Protein AF-A0A847EZV9-F1 (afdb_monomer)

Solvent-accessible surface area (backbo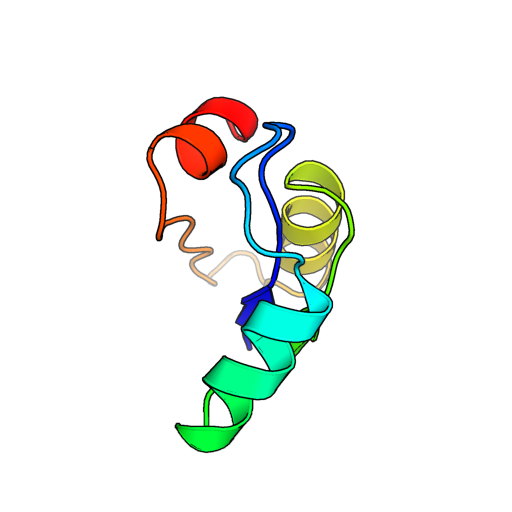ne atoms only — not comparable to full-atom values): 3966 Å² total; per-residue (Å²): 129,44,64,28,44,23,43,102,49,97,84,47,61,55,13,61,59,50,36,57,59,35,44,78,73,71,48,56,61,51,57,26,90,30,53,63,56,24,51,51,52,50,58,72,74,47,55,99,87,56,83,87,86,82,71,99,41,76,60,46,48,60,70,75,109

Structure (mmCIF, N/CA/C/O backbone):
data_AF-A0A847EZV9-F1
#
_entry.id   AF-A0A847EZV9-F1
#
loop_
_atom_site.group_PDB
_atom_site.id
_atom_site.type_symbol
_atom_site.label_atom_id
_atom_site.label_alt_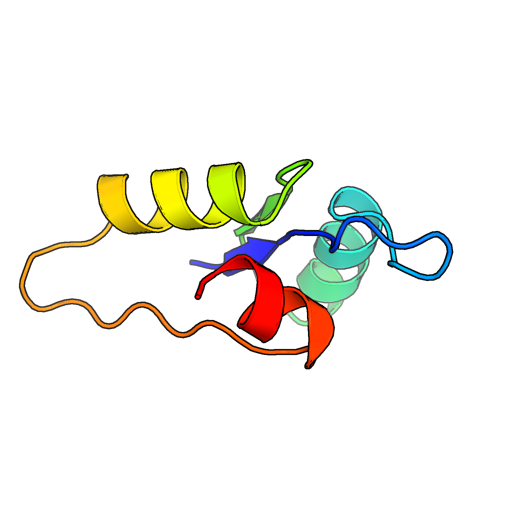id
_atom_site.label_comp_id
_atom_site.label_asym_id
_atom_site.label_entity_id
_atom_site.label_seq_id
_atom_site.pdbx_PDB_ins_code
_atom_site.Cartn_x
_atom_site.Cartn_y
_atom_site.Cartn_z
_atom_site.occupancy
_atom_site.B_iso_or_equiv
_atom_site.auth_seq_id
_atom_site.auth_comp_id
_atom_site.auth_asym_id
_atom_site.auth_atom_id
_atom_site.pdbx_PDB_model_num
ATOM 1 N N . THR A 1 1 ? -10.119 -2.653 3.292 1.00 92.88 1 THR A N 1
ATOM 2 C CA . THR A 1 1 ? -9.979 -1.858 2.050 1.00 92.88 1 THR A CA 1
ATOM 3 C C . THR A 1 1 ? -8.510 -1.815 1.662 1.00 92.88 1 THR A C 1
ATOM 5 O O . THR A 1 1 ? -7.684 -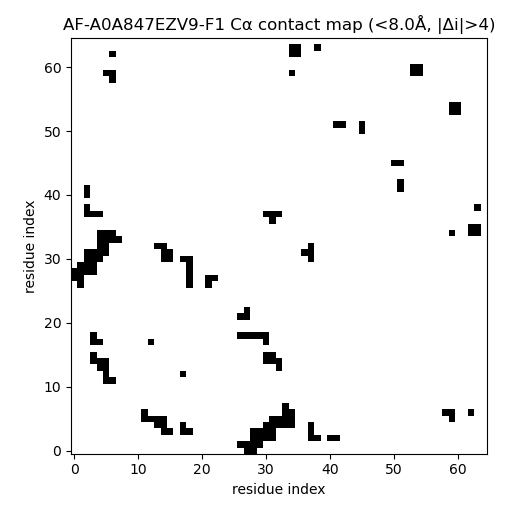2.088 2.526 1.00 92.88 1 THR A O 1
ATOM 8 N N . TYR A 1 2 ? -8.173 -1.555 0.397 1.00 97.81 2 TYR A N 1
ATOM 9 C CA . TYR A 1 2 ? -6.779 -1.441 -0.047 1.00 97.81 2 TYR A CA 1
ATOM 10 C C . TYR A 1 2 ? -6.303 0.019 -0.054 1.00 97.81 2 TYR A C 1
ATOM 12 O O . TYR A 1 2 ? -7.052 0.929 -0.407 1.00 97.81 2 TYR A O 1
ATOM 20 N N . TYR A 1 3 ? -5.029 0.220 0.277 1.00 98.31 3 TYR A N 1
ATOM 21 C CA . TYR A 1 3 ? -4.329 1.500 0.156 1.00 98.31 3 TYR A CA 1
ATOM 22 C C . TYR A 1 3 ? -3.171 1.282 -0.815 1.00 98.31 3 TYR A C 1
ATOM 24 O O . TYR A 1 3 ? -2.132 0.729 -0.455 1.00 98.31 3 TYR A O 1
ATOM 32 N N . PHE A 1 4 ? -3.387 1.613 -2.086 1.00 98.44 4 PHE A N 1
ATOM 33 C CA . PHE A 1 4 ? -2.387 1.409 -3.128 1.00 98.44 4 PHE A CA 1
ATOM 34 C C . PHE A 1 4 ? -1.355 2.525 -3.061 1.00 98.44 4 PHE A C 1
ATOM 36 O O . PHE A 1 4 ? -1.708 3.694 -2.956 1.00 98.44 4 PHE A O 1
ATOM 43 N N . THR A 1 5 ? -0.077 2.176 -3.133 1.00 98.12 5 THR A N 1
ATOM 44 C CA . THR A 1 5 ? 1.015 3.142 -3.025 1.00 98.12 5 THR A CA 1
ATOM 45 C C . THR A 1 5 ? 2.201 2.734 -3.891 1.00 98.12 5 THR A C 1
ATOM 47 O O . THR A 1 5 ? 2.201 1.663 -4.503 1.00 98.12 5 THR A O 1
ATOM 50 N N . GLN A 1 6 ? 3.204 3.599 -3.943 1.00 97.69 6 GLN A N 1
ATOM 51 C CA . GLN A 1 6 ? 4.450 3.426 -4.667 1.00 97.69 6 GLN A CA 1
ATOM 52 C C . GLN A 1 6 ? 5.626 3.815 -3.767 1.00 97.69 6 GLN A C 1
ATOM 54 O O . GLN A 1 6 ? 5.563 4.815 -3.056 1.00 97.69 6 GLN A O 1
ATOM 59 N N . ALA A 1 7 ? 6.698 3.023 -3.818 1.00 96.19 7 ALA A N 1
ATOM 60 C CA . ALA A 1 7 ? 7.966 3.380 -3.188 1.00 96.19 7 ALA A CA 1
ATOM 61 C C . ALA A 1 7 ? 8.653 4.511 -3.971 1.00 96.19 7 ALA A C 1
ATOM 63 O O . ALA A 1 7 ? 8.470 4.637 -5.187 1.00 96.19 7 ALA A O 1
ATOM 64 N N . SER A 1 8 ? 9.498 5.283 -3.301 1.00 95.50 8 SER A N 1
ATOM 65 C CA . SER A 1 8 ? 10.291 6.375 -3.868 1.00 95.50 8 SER A CA 1
ATOM 66 C C . SER A 1 8 ? 11.514 5.851 -4.639 1.00 95.50 8 SER A C 1
ATOM 68 O O . SER A 1 8 ? 12.670 6.148 -4.338 1.00 95.50 8 SER A O 1
ATOM 70 N N . ILE A 1 9 ? 11.261 5.017 -5.654 1.00 94.81 9 ILE A N 1
ATOM 71 C CA . ILE A 1 9 ? 12.278 4.457 -6.552 1.00 94.81 9 ILE A CA 1
ATOM 72 C C . ILE A 1 9 ? 11.825 4.551 -8.018 1.00 94.81 9 ILE A C 1
ATOM 74 O O . ILE A 1 9 ? 10.645 4.343 -8.303 1.00 94.81 9 ILE A O 1
ATOM 78 N N . PRO A 1 10 ? 12.737 4.752 -8.992 1.00 92.56 10 PRO A N 1
ATOM 79 C CA . PRO A 1 10 ? 12.364 4.958 -10.401 1.00 92.56 10 PRO A CA 1
ATOM 80 C C . PRO A 1 10 ? 11.581 3.809 -11.053 1.00 92.56 10 PRO A C 1
ATOM 82 O O . PRO A 1 10 ? 10.897 4.003 -12.049 1.00 92.56 10 PRO A O 1
ATOM 85 N N . ARG A 1 11 ? 11.705 2.594 -10.511 1.00 95.25 11 ARG A N 1
ATOM 86 C CA . ARG A 1 11 ? 11.050 1.381 -11.026 1.00 95.25 11 ARG A CA 1
ATOM 87 C C . ARG A 1 11 ? 9.701 1.078 -10.368 1.00 95.25 11 ARG A C 1
ATOM 89 O O . ARG A 1 11 ? 9.123 0.031 -10.657 1.00 95.25 11 ARG A O 1
ATOM 96 N N . ALA A 1 12 ? 9.250 1.907 -9.425 1.00 96.50 12 ALA A N 1
ATOM 97 C CA . ALA A 1 12 ? 7.968 1.701 -8.771 1.00 96.50 12 ALA A CA 1
ATOM 98 C C . ALA A 1 12 ? 6.829 1.906 -9.777 1.00 96.50 12 ALA A C 1
ATOM 100 O O . ALA A 1 12 ? 6.837 2.851 -10.564 1.00 96.50 12 ALA A O 1
ATOM 101 N N . LEU A 1 13 ? 5.844 1.009 -9.749 1.00 96.75 13 LEU A N 1
ATOM 102 C CA . LEU A 1 13 ? 4.615 1.198 -10.511 1.00 96.75 13 LEU A CA 1
ATOM 103 C C . LEU A 1 13 ? 3.815 2.342 -9.865 1.00 96.75 13 LEU A C 1
ATOM 105 O O . LEU A 1 13 ? 3.642 2.298 -8.644 1.00 96.75 13 LEU A O 1
ATOM 109 N N . PRO A 1 14 ? 3.290 3.312 -10.637 1.00 97.88 14 PRO A N 1
ATOM 110 C CA . PRO A 1 14 ? 2.441 4.354 -10.083 1.00 97.88 14 PRO A CA 1
ATOM 111 C C . PRO A 1 14 ? 1.241 3.781 -9.324 1.00 97.88 14 PRO A C 1
ATOM 11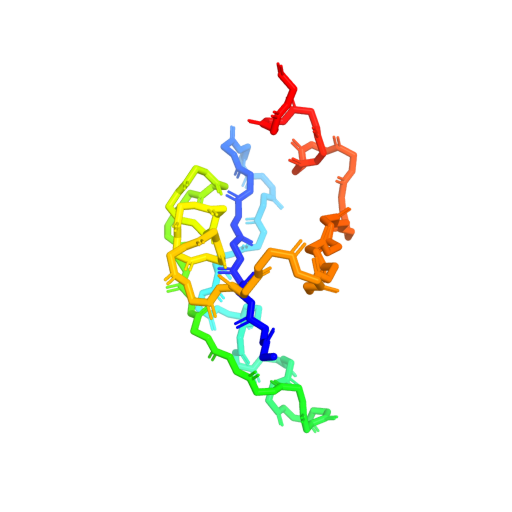3 O O . PRO A 1 14 ? 0.604 2.824 -9.774 1.00 97.88 14 PRO A O 1
ATOM 116 N N . ALA A 1 15 ? 0.902 4.381 -8.184 1.00 97.88 15 ALA A N 1
ATOM 117 C CA . ALA A 1 15 ? -0.173 3.891 -7.321 1.00 97.88 15 ALA A CA 1
ATOM 118 C C . ALA A 1 15 ? -1.535 3.842 -8.037 1.00 97.88 15 ALA A C 1
ATOM 120 O O . ALA A 1 15 ? -2.319 2.915 -7.827 1.00 97.88 15 ALA A O 1
ATOM 121 N N . THR A 1 16 ? -1.800 4.800 -8.930 1.00 98.06 16 THR A N 1
ATOM 122 C CA . THR A 1 16 ? -3.004 4.846 -9.775 1.00 98.06 16 THR A CA 1
ATOM 123 C C . THR A 1 16 ? -3.083 3.659 -10.730 1.00 98.06 16 THR A C 1
ATOM 125 O O . THR A 1 16 ? -4.142 3.050 -10.885 1.00 98.06 16 THR A O 1
ATOM 128 N N . ASP A 1 17 ? -1.955 3.284 -11.330 1.00 98.12 17 ASP A N 1
ATOM 129 C CA . ASP A 1 17 ? -1.874 2.155 -12.254 1.00 98.12 17 ASP A CA 1
ATOM 130 C C . ASP A 1 17 ? -2.038 0.835 -11.504 1.00 98.12 17 ASP A C 1
ATOM 132 O O . ASP A 1 17 ? -2.696 -0.088 -11.995 1.00 98.12 17 ASP A O 1
ATOM 136 N N . LEU A 1 18 ? -1.463 0.746 -10.300 1.00 97.94 18 LEU A N 1
ATOM 137 C CA . LEU A 1 18 ? -1.650 -0.391 -9.408 1.00 97.94 18 LEU A CA 1
ATOM 138 C C . LEU A 1 18 ? -3.124 -0.546 -9.023 1.00 97.94 18 LEU A C 1
ATOM 140 O O . LEU A 1 18 ? -3.659 -1.641 -9.172 1.00 97.94 18 LEU A O 1
ATOM 144 N N . ALA A 1 19 ? -3.791 0.535 -8.608 1.00 98.00 19 ALA A N 1
ATOM 145 C CA . ALA A 1 19 ? -5.211 0.529 -8.260 1.00 98.00 19 ALA A CA 1
ATOM 146 C C . ALA A 1 19 ? -6.093 0.097 -9.445 1.00 98.00 19 ALA A C 1
ATOM 148 O O . ALA A 1 19 ? -6.961 -0.762 -9.295 1.00 98.00 19 ALA A O 1
ATOM 149 N N . CYS A 1 20 ? -5.823 0.617 -10.648 1.00 97.94 20 CYS A N 1
ATOM 150 C CA . CYS A 1 20 ? -6.535 0.233 -11.869 1.00 97.94 20 CYS A CA 1
ATOM 151 C C . CYS A 1 20 ? -6.375 -1.266 -12.180 1.00 97.94 20 CYS A C 1
ATOM 153 O O . CYS A 1 20 ? -7.354 -1.968 -12.442 1.00 97.94 20 CYS A O 1
ATOM 155 N N . LYS A 1 21 ? -5.145 -1.792 -12.099 1.00 98.00 21 LYS A N 1
ATOM 156 C CA . LYS A 1 21 ? -4.879 -3.226 -12.297 1.00 98.00 21 LYS A CA 1
ATOM 157 C C . LYS A 1 21 ? -5.549 -4.077 -11.222 1.00 98.00 21 LYS A C 1
ATOM 159 O O . LYS A 1 21 ? -6.146 -5.094 -11.558 1.00 98.00 21 LYS A O 1
ATOM 164 N N . ALA A 1 22 ? -5.472 -3.662 -9.962 1.00 97.50 22 ALA A N 1
ATOM 165 C CA . ALA A 1 22 ? -6.024 -4.374 -8.815 1.00 97.50 22 ALA A CA 1
ATOM 166 C C . ALA A 1 22 ? -7.56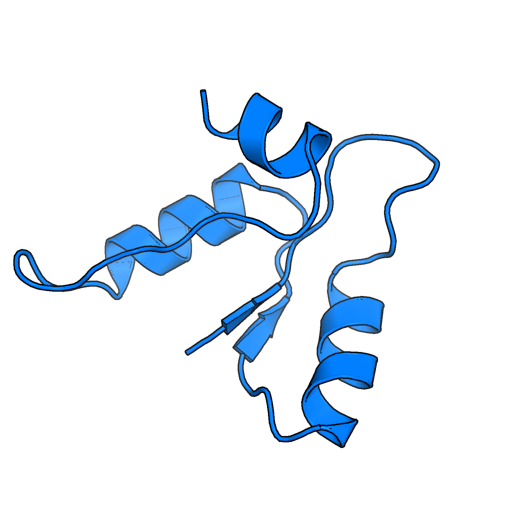3 -4.431 -8.848 1.00 97.50 22 ALA A C 1
ATOM 168 O O . ALA A 1 22 ? -8.142 -5.484 -8.575 1.00 97.50 22 ALA A O 1
ATOM 169 N N . GLY A 1 23 ? -8.220 -3.360 -9.306 1.00 97.50 23 GLY A N 1
ATOM 170 C CA . GLY A 1 23 ? -9.672 -3.319 -9.497 1.00 97.50 23 GLY A CA 1
ATOM 171 C C . GLY A 1 23 ? -10.188 -4.390 -10.466 1.00 97.50 23 GLY A C 1
ATOM 172 O O . GLY A 1 23 ? -11.264 -4.944 -10.256 1.00 97.50 23 GLY A O 1
ATOM 173 N N . ARG A 1 24 ? -9.387 -4.791 -11.468 1.00 97.12 24 ARG A N 1
ATOM 174 C CA . ARG A 1 24 ? -9.728 -5.906 -12.379 1.00 97.12 24 ARG A CA 1
ATOM 175 C C . ARG A 1 24 ? -9.807 -7.265 -11.677 1.00 97.12 24 ARG A C 1
ATOM 177 O O . ARG A 1 24 ? -10.418 -8.182 -12.214 1.00 97.12 24 ARG A O 1
ATOM 184 N N . PHE A 1 25 ? -9.197 -7.388 -10.501 1.00 97.31 25 PHE A N 1
ATOM 185 C CA . PHE A 1 25 ? -9.243 -8.574 -9.644 1.00 97.31 25 PHE A CA 1
ATOM 186 C C . PHE A 1 25 ? -10.226 -8.413 -8.472 1.00 97.31 25 PHE A C 1
ATOM 188 O O . PHE A 1 25 ? -10.228 -9.235 -7.561 1.00 97.31 25 PHE A O 1
ATOM 195 N N . GLY A 1 26 ? -11.045 -7.354 -8.464 1.00 97.31 26 GLY A N 1
ATOM 196 C CA . GLY A 1 26 ? -11.977 -7.059 -7.372 1.00 97.31 26 GLY A CA 1
ATOM 197 C C . GLY A 1 26 ? -11.316 -6.485 -6.114 1.00 97.31 26 GLY A C 1
ATOM 198 O O . GLY A 1 26 ? -11.967 -6.386 -5.075 1.00 97.31 26 GLY A O 1
ATOM 199 N N . LEU A 1 27 ? -10.038 -6.098 -6.186 1.00 97.25 27 LEU A N 1
ATOM 200 C CA . LEU A 1 27 ? -9.328 -5.462 -5.079 1.00 97.25 27 LEU A CA 1
ATOM 201 C C . LEU A 1 27 ? -9.592 -3.954 -5.115 1.00 97.25 27 LEU A C 1
ATOM 203 O O . LEU A 1 27 ? -9.045 -3.237 -5.952 1.00 97.25 27 LEU A O 1
ATOM 207 N N . ASN A 1 28 ? -10.446 -3.483 -4.209 1.00 96.56 28 ASN A N 1
ATOM 208 C CA . ASN A 1 28 ? -10.929 -2.104 -4.201 1.00 96.56 28 ASN A CA 1
ATOM 209 C C . ASN A 1 28 ? -10.247 -1.266 -3.115 1.00 96.56 28 ASN A C 1
ATOM 211 O O . ASN A 1 28 ? -10.081 -1.714 -1.977 1.00 96.56 28 ASN A O 1
ATOM 215 N N . GLY A 1 29 ? -9.874 -0.039 -3.468 1.00 96.62 29 GLY A N 1
ATOM 216 C CA . GLY A 1 29 ? -9.090 0.834 -2.607 1.00 96.62 29 GLY A CA 1
ATOM 217 C C . GLY A 1 29 ? -8.706 2.144 -3.279 1.00 96.62 29 GLY A C 1
ATOM 218 O O . GLY A 1 29 ? -9.030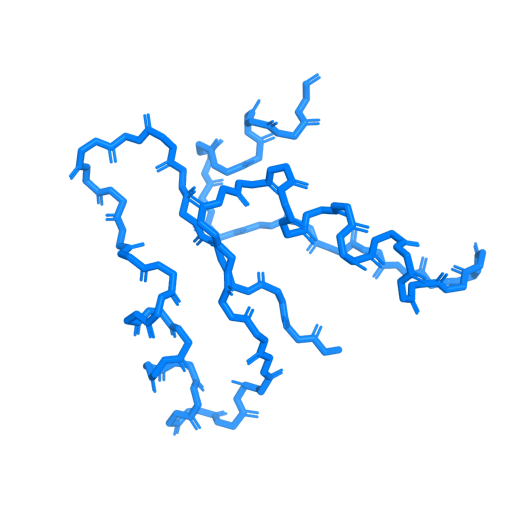 2.362 -4.446 1.00 96.62 29 GLY A O 1
ATOM 219 N N . GLN A 1 30 ? -8.004 3.001 -2.543 1.00 98.06 30 GLN A N 1
ATOM 220 C CA . GLN A 1 30 ? -7.571 4.314 -3.027 1.00 98.06 30 GLN A CA 1
ATOM 221 C C . GLN A 1 30 ? -6.064 4.333 -3.320 1.00 98.06 30 GLN A C 1
ATOM 223 O O . GLN A 1 30 ? -5.302 3.674 -2.605 1.00 98.06 30 GLN A O 1
ATOM 228 N N . PRO A 1 31 ? -5.615 5.050 -4.367 1.00 98.31 31 PRO A N 1
ATOM 229 C CA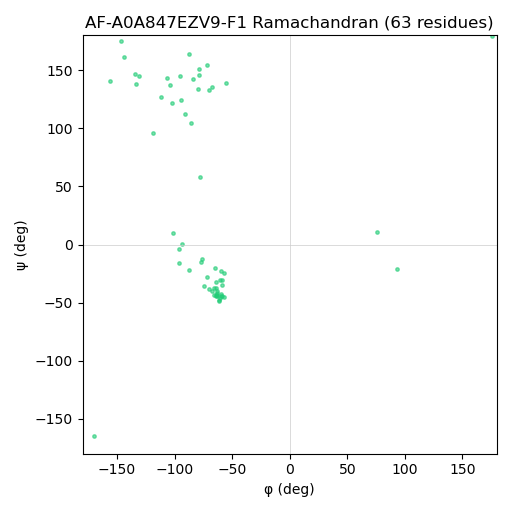 . PRO A 1 31 ? -4.201 5.279 -4.624 1.00 98.31 31 PRO A CA 1
ATOM 230 C C . PRO A 1 31 ? -3.657 6.468 -3.819 1.00 98.31 31 PRO A C 1
ATOM 232 O O . PRO A 1 31 ? -4.309 7.502 -3.699 1.00 98.31 31 PRO A O 1
ATOM 235 N N . TYR A 1 32 ? -2.420 6.346 -3.344 1.00 98.31 32 TYR A N 1
ATOM 236 C CA . TYR A 1 32 ? -1.675 7.376 -2.621 1.00 98.31 32 TYR A CA 1
ATOM 237 C C . TYR A 1 32 ? -0.283 7.541 -3.224 1.00 98.31 32 TYR A C 1
ATOM 239 O O . TYR A 1 32 ? 0.333 6.576 -3.672 1.00 98.31 32 TYR A O 1
ATOM 247 N N . SER A 1 33 ? 0.222 8.773 -3.232 1.00 96.19 33 SER A N 1
ATOM 248 C CA . SER A 1 33 ? 1.469 9.101 -3.934 1.00 96.19 33 SER A CA 1
ATOM 249 C C . SER A 1 33 ? 2.744 8.660 -3.201 1.00 96.19 33 SER A C 1
ATOM 251 O O . SER A 1 33 ? 3.801 8.597 -3.825 1.00 96.19 33 SER A O 1
ATOM 253 N N . SER A 1 34 ? 2.649 8.323 -1.909 1.00 97.06 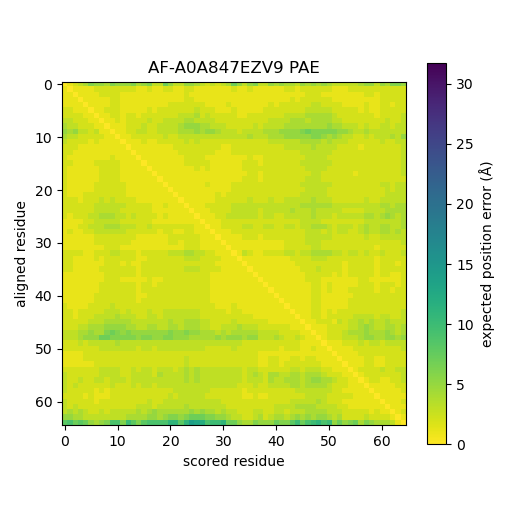34 SER A N 1
ATOM 254 C CA . SER A 1 34 ? 3.760 7.816 -1.096 1.00 97.06 34 SER A CA 1
ATOM 255 C C . SER A 1 34 ? 3.311 6.764 -0.080 1.00 97.06 34 SER A C 1
ATOM 257 O O . SER A 1 34 ? 2.121 6.654 0.251 1.00 97.06 34 SER A O 1
ATOM 259 N N . VAL A 1 35 ? 4.268 5.975 0.417 1.00 97.25 35 VAL A N 1
ATOM 260 C CA . VAL A 1 35 ? 4.037 4.955 1.451 1.00 97.25 35 VAL A CA 1
ATOM 261 C C . VAL A 1 35 ? 3.490 5.592 2.732 1.00 97.25 35 VAL A C 1
ATOM 263 O O . VAL A 1 35 ? 2.495 5.107 3.271 1.00 97.25 35 VAL A O 1
ATOM 266 N N . ASP A 1 36 ? 4.038 6.739 3.140 1.00 97.19 36 ASP A N 1
ATOM 267 C CA . ASP A 1 36 ? 3.570 7.498 4.307 1.00 97.19 36 ASP A CA 1
ATOM 268 C C . ASP A 1 36 ? 2.106 7.926 4.199 1.00 97.19 36 ASP A C 1
ATOM 270 O O . ASP A 1 36 ? 1.345 7.780 5.156 1.00 97.19 36 ASP A O 1
ATOM 274 N N . GLN A 1 37 ? 1.683 8.431 3.034 1.00 98.00 37 GLN A N 1
ATOM 275 C CA . GLN A 1 37 ? 0.295 8.849 2.825 1.00 98.00 37 GLN A CA 1
ATOM 276 C C . GLN A 1 37 ? -0.670 7.666 2.930 1.00 98.00 37 GLN A C 1
ATOM 278 O O . GLN A 1 37 ? -1.703 7.774 3.591 1.00 98.00 37 GLN A O 1
ATOM 283 N N . ALA A 1 38 ? -0.321 6.531 2.316 1.00 98.12 38 ALA A N 1
ATOM 284 C CA . ALA A 1 38 ? -1.125 5.316 2.399 1.00 98.12 38 ALA A CA 1
ATOM 285 C C . ALA A 1 38 ? -1.207 4.785 3.834 1.00 98.12 38 ALA A C 1
ATOM 287 O O . ALA A 1 38 ? -2.287 4.418 4.293 1.00 98.12 38 ALA A O 1
ATOM 288 N N . LEU A 1 39 ? -0.085 4.776 4.558 1.00 97.69 39 LEU A N 1
ATOM 289 C CA . LEU A 1 39 ? -0.041 4.308 5.939 1.00 97.69 39 LEU A CA 1
ATOM 290 C C . LEU A 1 39 ? -0.820 5.233 6.880 1.00 97.69 39 LEU A C 1
ATOM 292 O O . LEU A 1 39 ? -1.519 4.746 7.767 1.00 97.69 39 LEU A O 1
ATOM 296 N N . ALA A 1 40 ? -0.726 6.551 6.696 1.00 97.94 40 ALA A N 1
ATOM 297 C CA . ALA A 1 40 ? -1.490 7.522 7.472 1.00 97.94 40 ALA A CA 1
ATOM 298 C C . ALA A 1 40 ? -3.000 7.356 7.248 1.00 97.94 40 ALA A C 1
ATOM 300 O O . ALA A 1 40 ? -3.757 7.320 8.218 1.00 97.94 40 ALA A O 1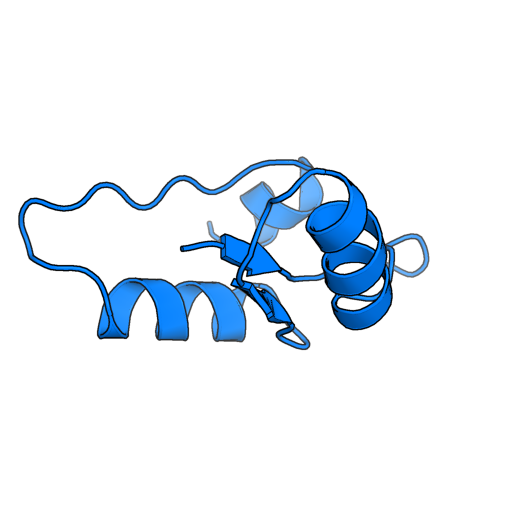
ATOM 301 N N . ALA A 1 41 ? -3.427 7.181 5.993 1.00 98.19 41 ALA A N 1
ATOM 302 C CA . ALA A 1 41 ? -4.822 6.907 5.665 1.00 98.19 41 ALA A CA 1
ATOM 303 C C . ALA A 1 41 ? -5.302 5.590 6.295 1.00 98.19 41 ALA A C 1
ATOM 305 O O . ALA A 1 41 ? -6.314 5.584 6.995 1.00 98.19 41 ALA A O 1
ATOM 306 N N . ALA A 1 42 ? -4.524 4.511 6.151 1.00 97.75 42 ALA A N 1
ATOM 307 C CA . ALA A 1 42 ? -4.827 3.217 6.756 1.00 97.75 42 ALA A CA 1
ATOM 308 C C . ALA A 1 42 ? -4.976 3.306 8.280 1.00 97.75 42 ALA A C 1
ATOM 310 O O . ALA A 1 42 ? -5.945 2.792 8.828 1.00 97.75 42 ALA A O 1
ATOM 311 N N . LYS A 1 43 ? -4.066 4.016 8.960 1.00 97.38 43 LYS A N 1
ATOM 312 C CA . LYS A 1 43 ? -4.138 4.260 10.410 1.00 97.38 43 LYS A CA 1
ATOM 313 C C . LYS A 1 43 ? -5.359 5.087 10.812 1.00 97.38 43 LYS A C 1
ATOM 315 O O . LYS A 1 43 ? -5.935 4.840 11.864 1.00 97.38 43 LYS A O 1
ATOM 320 N N . SER A 1 44 ? -5.743 6.071 9.998 1.00 97.88 44 SER A N 1
ATOM 321 C CA . SER A 1 44 ? -6.896 6.934 10.288 1.00 97.88 44 SER A CA 1
ATOM 322 C C . SER A 1 44 ? -8.242 6.221 10.133 1.00 97.88 44 SER A C 1
ATOM 324 O O . SER A 1 44 ? -9.207 6.581 10.801 1.00 97.88 44 SER A O 1
ATOM 326 N N . GLU A 1 45 ? -8.301 5.207 9.268 1.00 96.81 45 GLU A N 1
ATOM 327 C CA . GLU A 1 45 ? -9.510 4.429 8.987 1.00 96.81 45 GLU A CA 1
ATOM 328 C C . GLU A 1 45 ? -9.581 3.122 9.798 1.00 96.81 45 GLU A C 1
ATOM 330 O O . GLU A 1 45 ? -10.656 2.530 9.904 1.00 96.81 45 GLU A O 1
ATOM 335 N N . SER A 1 46 ? -8.461 2.677 10.381 1.00 97.12 46 SER A N 1
ATOM 336 C CA . SER A 1 46 ? -8.384 1.479 11.221 1.00 97.12 46 SER A CA 1
ATOM 337 C C . SER A 1 46 ? -8.895 1.715 12.640 1.00 97.12 46 SER A C 1
ATOM 339 O O . SER A 1 46 ? -8.663 2.765 13.243 1.00 97.12 46 SER A O 1
ATOM 341 N N . ARG A 1 47 ? -9.517 0.689 13.215 1.00 97.44 47 ARG A N 1
ATOM 342 C CA . ARG A 1 47 ? -9.845 0.601 14.641 1.00 97.44 47 ARG A CA 1
ATOM 343 C C . ARG A 1 47 ? -8.685 -0.006 15.442 1.00 97.44 47 ARG A C 1
ATOM 345 O O . ARG A 1 47 ? -7.807 -0.633 14.856 1.00 97.44 47 ARG A O 1
ATOM 352 N N . PRO A 1 48 ? -8.667 0.140 16.782 1.00 95.19 48 PRO A N 1
ATOM 353 C CA . PRO A 1 48 ? -7.605 -0.423 17.623 1.00 95.19 48 PRO A CA 1
ATOM 354 C C . PRO A 1 48 ? -7.417 -1.944 17.501 1.00 95.19 48 PRO A C 1
ATOM 356 O O . PRO A 1 48 ? -6.342 -2.449 17.808 1.00 95.19 48 PRO A O 1
ATOM 359 N N . ASP A 1 49 ? -8.460 -2.663 17.093 1.00 96.62 49 ASP A N 1
ATOM 360 C CA . ASP A 1 49 ? -8.500 -4.111 16.892 1.00 96.62 49 ASP A CA 1
ATOM 361 C C . ASP A 1 49 ? -8.270 -4.547 15.433 1.00 96.62 49 ASP A C 1
ATOM 363 O O . ASP A 1 49 ? -8.169 -5.745 15.162 1.00 96.62 49 ASP A O 1
ATOM 367 N N . ASP A 1 50 ? -8.143 -3.600 14.499 1.00 97.38 50 ASP A N 1
ATOM 368 C CA . ASP A 1 50 ? -7.850 -3.897 13.099 1.00 97.38 50 ASP A CA 1
ATOM 369 C C . ASP A 1 50 ? -6.359 -4.196 12.877 1.00 97.38 50 ASP A C 1
ATOM 371 O O . ASP A 1 50 ? -5.464 -3.658 13.532 1.00 97.38 50 ASP A O 1
ATOM 375 N N . LEU A 1 51 ? -6.078 -5.025 11.869 1.00 96.38 51 LEU A N 1
ATOM 376 C CA . LEU A 1 51 ? -4.724 -5.302 11.397 1.00 96.38 51 LEU A CA 1
ATOM 377 C C . LEU A 1 51 ? -4.438 -4.533 10.104 1.00 96.38 51 LEU A C 1
ATOM 379 O O . LEU A 1 51 ? -5.076 -4.769 9.076 1.00 96.38 51 LEU A O 1
ATOM 383 N N . ILE A 1 52 ? -3.404 -3.690 10.121 1.00 96.94 52 ILE A N 1
ATOM 384 C CA . ILE A 1 52 ? -2.840 -3.091 8.906 1.00 96.94 52 ILE A CA 1
ATOM 385 C C . ILE A 1 52 ? -1.716 -3.992 8.392 1.00 96.94 52 ILE A C 1
ATOM 387 O O . ILE A 1 52 ? -0.661 -4.108 9.013 1.00 96.94 52 ILE A O 1
ATOM 391 N N . PHE A 1 53 ? -1.930 -4.613 7.233 1.00 97.12 53 PHE A N 1
ATOM 392 C CA . PHE A 1 53 ? -0.898 -5.369 6.528 1.00 97.12 53 PHE A CA 1
ATOM 393 C C . PHE A 1 53 ? -0.197 -4.488 5.489 1.00 97.12 53 PHE A C 1
ATOM 395 O O . PHE A 1 53 ? -0.841 -3.953 4.586 1.00 97.12 53 PHE A O 1
ATOM 402 N N . VAL A 1 54 ? 1.130 -4.388 5.582 1.00 97.19 54 VAL A N 1
ATOM 403 C CA . VAL A 1 54 ? 1.978 -3.698 4.601 1.00 97.19 54 VAL A CA 1
ATOM 404 C C . VAL A 1 54 ? 2.834 -4.731 3.871 1.00 97.19 54 VAL A C 1
ATOM 406 O O . VAL A 1 54 ? 3.538 -5.517 4.501 1.00 97.19 54 VAL A O 1
ATOM 409 N N . GLY A 1 55 ? 2.797 -4.729 2.537 1.00 95.38 55 GLY A N 1
ATOM 410 C CA . GLY A 1 55 ? 3.545 -5.695 1.734 1.00 95.38 55 GLY A CA 1
ATOM 411 C C . GLY A 1 55 ? 3.563 -5.383 0.238 1.00 95.38 55 GLY A C 1
ATOM 412 O O . GLY A 1 55 ? 3.259 -4.275 -0.192 1.00 95.38 55 GLY A O 1
ATOM 413 N N . GLY A 1 56 ? 3.954 -6.376 -0.566 1.00 93.81 56 GLY A N 1
ATOM 414 C CA . GLY A 1 56 ? 4.037 -6.286 -2.032 1.00 93.81 56 GLY A CA 1
ATOM 415 C C . GLY A 1 56 ? 5.410 -5.878 -2.582 1.00 93.81 56 GLY A C 1
ATOM 416 O O . GLY A 1 56 ? 5.721 -6.194 -3.727 1.00 93.81 56 GLY A O 1
ATOM 417 N N . SER A 1 57 ? 6.264 -5.238 -1.778 1.00 94.94 57 SER A N 1
ATOM 418 C CA . SER A 1 57 ? 7.634 -4.870 -2.162 1.00 94.94 57 SER A CA 1
ATOM 419 C C . SER A 1 57 ? 8.528 -4.711 -0.935 1.00 94.94 57 SER A C 1
ATOM 421 O O . SER A 1 57 ? 8.115 -4.109 0.053 1.00 94.94 57 SER A O 1
ATOM 423 N N . THR A 1 58 ? 9.780 -5.169 -1.020 1.00 96.25 58 THR A N 1
ATOM 424 C CA . THR A 1 58 ? 10.788 -4.927 0.027 1.00 96.25 58 THR A CA 1
ATOM 425 C C . THR A 1 58 ? 11.063 -3.436 0.237 1.00 96.25 58 THR A C 1
ATOM 427 O O . THR A 1 58 ? 11.330 -3.027 1.359 1.00 96.25 58 THR A O 1
ATOM 430 N N . PHE A 1 59 ? 10.939 -2.614 -0.810 1.00 95.50 59 PHE A N 1
ATOM 431 C CA . PHE A 1 59 ? 11.140 -1.160 -0.734 1.00 95.50 59 PHE A CA 1
ATOM 432 C C . PHE A 1 59 ? 9.973 -0.456 -0.042 1.00 95.50 59 PHE A C 1
ATOM 434 O O . PHE A 1 59 ? 10.194 0.473 0.718 1.00 95.50 59 PHE A O 1
ATOM 441 N N . VAL A 1 60 ? 8.744 -0.941 -0.246 1.00 95.75 60 VAL A N 1
ATOM 442 C CA . VAL A 1 60 ? 7.570 -0.416 0.470 1.00 95.75 60 VAL A CA 1
ATOM 443 C C . VAL A 1 60 ? 7.679 -0.723 1.960 1.00 95.75 60 VAL A C 1
ATOM 445 O O . VAL A 1 60 ? 7.428 0.148 2.779 1.00 95.75 60 VAL A O 1
ATOM 448 N N . VAL A 1 61 ? 8.091 -1.944 2.319 1.00 94.94 61 VAL A N 1
ATOM 449 C CA . VAL A 1 61 ? 8.299 -2.313 3.728 1.00 94.94 61 VAL A CA 1
ATOM 450 C C . VAL A 1 61 ? 9.416 -1.476 4.357 1.00 94.94 61 VAL A C 1
ATOM 452 O O . VAL A 1 61 ? 9.265 -1.035 5.489 1.00 94.94 61 VAL A O 1
ATOM 455 N N . ALA A 1 62 ? 10.505 -1.222 3.626 1.00 93.94 62 ALA A N 1
ATOM 456 C CA . ALA A 1 62 ? 11.612 -0.401 4.111 1.00 93.94 62 ALA A CA 1
ATOM 457 C C . ALA A 1 62 ? 11.223 1.065 4.367 1.00 93.94 62 ALA A C 1
ATOM 459 O O . ALA A 1 62 ? 11.767 1.660 5.282 1.00 93.94 62 ALA A O 1
ATOM 460 N N . GLU A 1 63 ? 10.290 1.637 3.600 1.00 93.25 63 GLU A N 1
ATOM 461 C CA . GLU A 1 63 ? 9.813 3.017 3.802 1.00 93.25 63 GLU A CA 1
ATOM 462 C C . GLU A 1 63 ? 8.839 3.168 4.983 1.00 93.25 63 GLU A C 1
ATOM 464 O O . GLU A 1 63 ? 8.550 4.287 5.388 1.00 93.25 63 GLU A O 1
ATOM 469 N N . VAL A 1 64 ? 8.329 2.065 5.542 1.00 91.56 64 VAL A N 1
ATOM 470 C CA . VAL A 1 64 ? 7.479 2.087 6.748 1.00 91.56 64 VAL A CA 1
ATOM 471 C C . VAL A 1 64 ? 8.289 2.043 8.051 1.00 91.56 64 VAL A C 1
ATOM 473 O O . VAL A 1 64 ? 7.753 2.412 9.100 1.00 91.56 64 VAL A O 1
ATOM 476 N N . LEU A 1 65 ? 9.532 1.550 7.997 1.00 83.69 65 LEU A N 1
ATOM 477 C CA . LEU A 1 65 ? 10.430 1.368 9.146 1.00 83.69 65 LEU A CA 1
ATOM 478 C C . LEU A 1 65 ? 11.235 2.637 9.441 1.00 83.69 65 LEU A C 1
ATOM 480 O O . LEU A 1 65 ? 11.379 2.943 10.646 1.00 83.69 65 LEU A O 1
#

Mean predicted aligned error: 2.2 Å

pLDDT: mean 96.53, std 2.22, range [83.69, 98.44]

Foldseek 3Di:
DDEFEFFPDPPTDASVVVQVVVVVVVNHDDYDHHLVVSVVVVVVPDDPPDDDDFDDDPRSVVVVD

Nearest PDB structures (foldseek):
  3l51-assembly1_B  TM=3.896E-01  e=3.749E+00  Mus musculus

Secondary structure (DSSP, 8-state):
-EEE---SSTTPPPHHHHHHHHHTTT--EEE-SSHHHHHHHHHHH--TT------S-HHHHHHH-

Sequence (65 aa):
TYYFTQASIPRALPATDLACKAGRFGLNGQPYSSVDQALAAAKSESRPDDLIFVGGSTFVVAEVL

Radius of gyration: 11.48 Å; Cα contacts (8 Å, |Δi|>4): 82; chains: 1; bounding box: 24×18×30 Å